Protein AF-A0A1Q3VUR8-F1 (afdb_monomer)

Solvent-accessible surface area (backbone atoms only — not comparable to full-atom values): 4014 Å² total; per-residue (Å²): 132,61,71,68,61,54,45,53,51,50,41,50,52,27,48,55,52,26,23,71,68,59,72,44,79,40,59,45,76,50,76,58,97,87,25,32,28,43,26,38,51,48,79,44,98,85,76,48,73,48,79,42,75,75,50,68,80,27,48,61,67,55,46,32,54,54,33,70,72,83

Mean predicted aligned error: 3.04 Å

pLDDT: mean 94.96, std 6.32, range [57.53, 98.44]

Sequence (70 aa):
MNQMLEAMFQVRKATLAAWERTADKSISTRVENGKYQIVRVKYYATGKSMVTPLSDWLTSDEVVGELNKL

Radius of gyration: 12.36 Å; Cα contacts (8 Å, |Δi|>4): 94; chains: 1; bounding box: 24×27×36 Å

Structure (mmCIF, N/CA/C/O backbone):
data_AF-A0A1Q3VUR8-F1
#
_entry.id   AF-A0A1Q3VUR8-F1
#
loop_
_atom_site.group_PDB
_atom_site.id
_atom_site.type_symbol
_atom_site.label_atom_id
_atom_site.label_alt_id
_atom_site.label_comp_id
_atom_site.label_asym_id
_atom_site.label_entity_id
_atom_site.label_seq_id
_atom_site.pdbx_PDB_ins_code
_atom_site.Cartn_x
_atom_site.Cartn_y
_atom_site.Cartn_z
_atom_site.occupancy
_atom_site.B_iso_or_equiv
_atom_site.auth_seq_id
_atom_site.auth_comp_id
_atom_site.auth_asym_id
_atom_site.auth_atom_id
_atom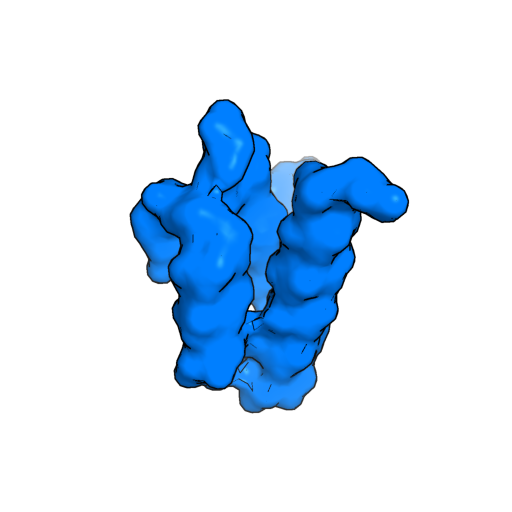_site.pdbx_PDB_model_num
ATOM 1 N N . MET A 1 1 ? -3.138 19.925 15.886 1.00 57.53 1 MET A N 1
ATOM 2 C CA . MET A 1 1 ? -2.678 19.223 14.667 1.00 57.53 1 MET A CA 1
ATOM 3 C C . MET A 1 1 ? -3.916 18.737 13.925 1.00 57.53 1 MET A C 1
ATOM 5 O O . MET A 1 1 ? -4.850 18.314 14.589 1.00 57.53 1 MET A O 1
ATOM 9 N N . ASN A 1 2 ? -3.995 18.898 12.602 1.00 78.06 2 ASN A N 1
ATOM 10 C CA . ASN A 1 2 ? -5.178 18.511 11.822 1.00 78.06 2 ASN A CA 1
ATOM 11 C C . ASN A 1 2 ? -5.284 16.971 11.768 1.00 78.06 2 ASN A C 1
ATOM 13 O O . ASN A 1 2 ? -4.313 16.334 11.366 1.00 78.06 2 ASN A O 1
ATOM 17 N N . GLN A 1 3 ? -6.425 16.380 12.149 1.00 75.12 3 GLN A N 1
ATOM 18 C CA . GLN A 1 3 ? -6.631 14.918 12.185 1.00 75.12 3 GLN A CA 1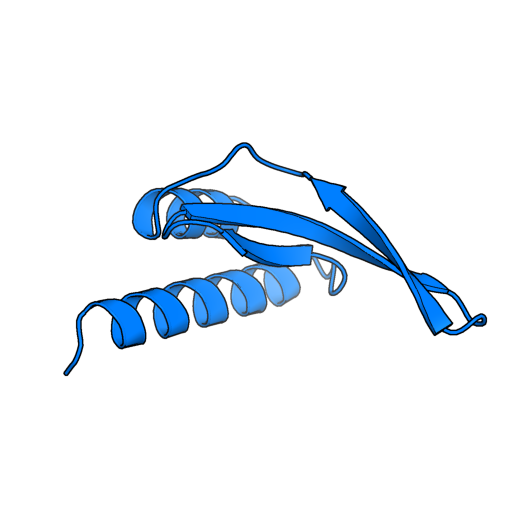
ATOM 19 C C . GLN A 1 3 ? -6.314 14.239 10.839 1.00 75.12 3 GLN A C 1
ATOM 21 O O . GLN A 1 3 ? -5.746 13.151 10.801 1.00 75.12 3 GLN A O 1
ATOM 26 N N . MET A 1 4 ? -6.593 14.919 9.723 1.00 79.81 4 MET A N 1
ATOM 27 C CA . MET A 1 4 ? -6.278 14.419 8.380 1.00 79.81 4 MET A CA 1
ATOM 28 C C . MET A 1 4 ? -4.766 14.297 8.132 1.00 79.81 4 MET A C 1
ATOM 30 O O . MET A 1 4 ? -4.309 13.340 7.513 1.00 79.81 4 MET A O 1
ATOM 34 N N . LEU A 1 5 ? -3.980 15.252 8.636 1.00 86.88 5 LEU A N 1
ATOM 35 C CA . LEU A 1 5 ? -2.525 15.254 8.476 1.00 86.88 5 LEU A CA 1
ATOM 36 C C . LEU A 1 5 ? -1.884 14.107 9.269 1.00 86.88 5 LEU A C 1
ATOM 38 O O . LEU A 1 5 ? -0.957 13.460 8.787 1.00 86.88 5 LEU A O 1
ATOM 42 N N . GLU A 1 6 ? -2.400 13.837 10.466 1.00 90.12 6 GLU A N 1
ATOM 43 C CA . GLU A 1 6 ? -1.941 12.730 11.301 1.00 90.12 6 GLU A CA 1
ATOM 44 C C . GLU A 1 6 ? -2.202 11.373 10.638 1.00 90.12 6 GLU A C 1
ATOM 46 O O . GLU A 1 6 ? -1.276 10.566 10.524 1.00 90.12 6 GLU A O 1
ATOM 51 N N . ALA A 1 7 ? -3.405 11.163 10.094 1.00 89.94 7 ALA A N 1
ATOM 52 C CA . ALA A 1 7 ? -3.739 9.953 9.345 1.00 89.94 7 ALA A CA 1
ATOM 53 C C . ALA A 1 7 ? -2.773 9.715 8.169 1.00 89.94 7 ALA A C 1
ATOM 55 O O . ALA A 1 7 ? -2.231 8.619 8.023 1.00 89.94 7 ALA A O 1
ATOM 56 N N . MET A 1 8 ? -2.472 10.749 7.373 1.00 91.31 8 MET A N 1
ATOM 57 C CA . MET A 1 8 ? -1.527 10.634 6.253 1.00 91.31 8 MET A CA 1
ATOM 58 C C . MET A 1 8 ? -0.116 10.227 6.708 1.00 91.31 8 MET A C 1
ATOM 60 O O . MET A 1 8 ? 0.539 9.418 6.043 1.00 91.31 8 MET A O 1
ATOM 64 N N . PHE A 1 9 ? 0.363 10.750 7.842 1.00 95.38 9 PHE A N 1
ATOM 65 C CA . PHE A 1 9 ? 1.667 10.365 8.387 1.00 95.38 9 PHE A CA 1
ATOM 66 C C . PHE A 1 9 ? 1.697 8.916 8.871 1.00 95.38 9 PHE A C 1
ATOM 68 O O . PHE A 1 9 ? 2.680 8.219 8.606 1.00 95.38 9 PHE A O 1
ATOM 75 N N . GLN A 1 10 ? 0.635 8.446 9.531 1.00 96.31 10 GLN A N 1
ATOM 76 C CA . GLN A 1 10 ? 0.552 7.055 9.986 1.00 96.31 10 GLN A CA 1
ATOM 77 C C . GLN A 1 10 ? 0.532 6.081 8.806 1.00 96.31 10 GLN A C 1
ATOM 79 O O . GLN A 1 10 ? 1.312 5.128 8.787 1.00 96.31 10 GLN A O 1
ATOM 84 N N . VAL A 1 11 ? -0.264 6.367 7.772 1.00 97.06 11 VAL A N 1
ATOM 85 C CA . VAL A 1 11 ? -0.316 5.548 6.549 1.00 97.06 11 VAL A CA 1
ATOM 86 C C . VAL A 1 11 ? 1.044 5.515 5.845 1.00 97.06 11 VAL A C 1
ATOM 88 O O . VAL A 1 11 ? 1.522 4.441 5.465 1.00 97.06 11 VAL A O 1
ATOM 91 N N . ARG A 1 12 ? 1.728 6.663 5.724 1.00 96.94 12 ARG A N 1
ATOM 92 C CA . ARG A 1 12 ? 3.089 6.726 5.161 1.00 96.94 12 ARG A CA 1
ATOM 93 C C . ARG A 1 12 ? 4.068 5.873 5.963 1.00 96.94 12 ARG A C 1
ATOM 95 O O . ARG A 1 12 ? 4.828 5.107 5.374 1.00 96.94 12 ARG A O 1
ATOM 102 N N . LYS A 1 13 ? 4.063 6.000 7.291 1.00 97.94 13 LYS A N 1
ATOM 103 C CA . LYS A 1 13 ? 4.952 5.238 8.177 1.00 97.94 13 LYS A CA 1
ATOM 104 C C . LYS A 1 13 ? 4.704 3.734 8.049 1.00 97.94 13 LYS A C 1
ATOM 106 O O . LYS A 1 13 ? 5.665 2.981 7.914 1.00 97.94 13 LYS A O 1
ATOM 111 N N . ALA A 1 14 ? 3.440 3.311 8.034 1.00 98.00 14 ALA A N 1
ATOM 112 C CA . ALA A 1 14 ? 3.062 1.911 7.862 1.00 98.00 14 ALA A CA 1
ATOM 113 C C . ALA A 1 14 ? 3.492 1.358 6.492 1.00 98.00 14 ALA A C 1
ATOM 115 O O . ALA A 1 14 ? 4.017 0.249 6.423 1.00 98.00 14 ALA A O 1
ATOM 116 N N . THR A 1 15 ? 3.356 2.152 5.423 1.00 98.12 15 THR A N 1
ATOM 117 C CA . THR A 1 15 ? 3.787 1.770 4.064 1.00 98.12 15 THR A CA 1
ATOM 118 C C . THR A 1 15 ? 5.296 1.535 4.005 1.00 98.12 15 THR A C 1
ATOM 120 O O . THR A 1 15 ? 5.742 0.505 3.512 1.00 98.12 15 THR A O 1
ATOM 123 N N . LEU A 1 16 ? 6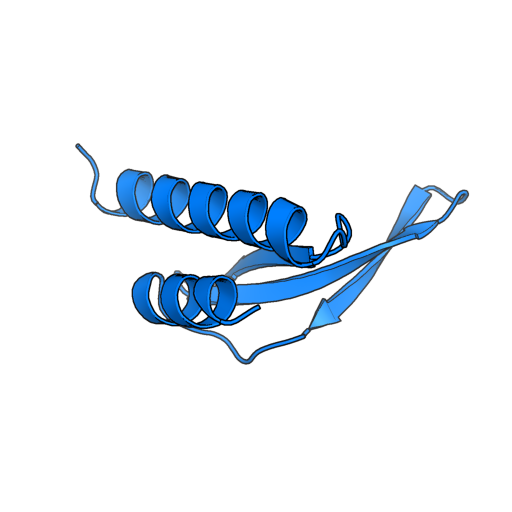.092 2.460 4.557 1.00 97.88 16 LEU A N 1
ATOM 124 C CA . LEU A 1 16 ? 7.550 2.313 4.605 1.00 97.88 16 LEU A CA 1
ATOM 125 C C . LEU A 1 16 ? 7.966 1.103 5.445 1.00 97.88 16 LEU A C 1
ATOM 127 O O . LEU A 1 16 ? 8.838 0.345 5.041 1.00 97.88 16 LEU A O 1
ATOM 131 N N . ALA A 1 17 ? 7.313 0.879 6.586 1.00 97.75 17 ALA A N 1
ATOM 132 C CA . ALA A 1 17 ? 7.596 -0.288 7.412 1.00 97.75 17 ALA A CA 1
ATOM 13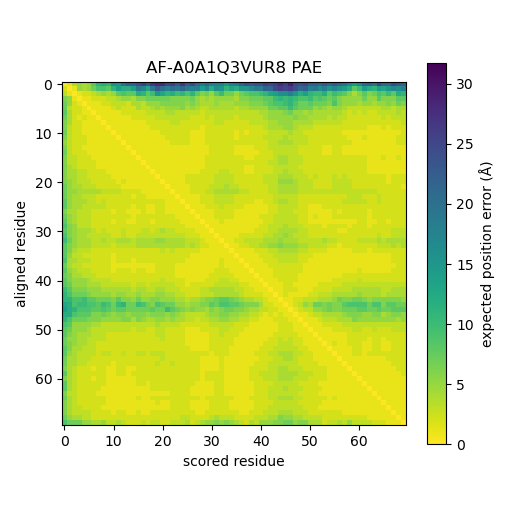3 C C . ALA A 1 17 ? 7.251 -1.607 6.690 1.00 97.75 17 ALA A C 1
ATOM 135 O O . ALA A 1 17 ? 7.972 -2.589 6.848 1.00 97.75 17 ALA A O 1
ATOM 136 N N . ALA A 1 18 ? 6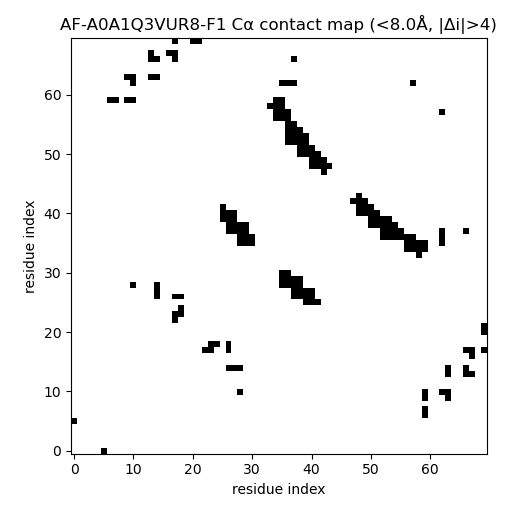.198 -1.627 5.864 1.00 97.75 18 ALA A N 1
ATOM 137 C CA . ALA A 1 18 ? 5.861 -2.779 5.028 1.00 97.75 18 ALA A CA 1
ATOM 138 C C . ALA A 1 18 ? 6.934 -3.049 3.962 1.00 97.75 18 ALA A C 1
ATOM 140 O O . ALA A 1 18 ? 7.239 -4.209 3.692 1.00 97.75 18 ALA A O 1
ATOM 141 N N . TRP A 1 19 ? 7.561 -2.011 3.395 1.00 97.94 19 TRP A N 1
ATOM 142 C CA . TRP A 1 19 ? 8.701 -2.193 2.485 1.00 97.94 19 TRP A CA 1
ATOM 143 C C . TRP A 1 19 ? 9.874 -2.873 3.169 1.00 97.94 19 TRP A C 1
ATOM 145 O O . TRP A 1 19 ? 10.456 -3.786 2.594 1.00 97.94 19 TRP A O 1
ATOM 155 N N . GLU A 1 20 ? 10.206 -2.452 4.388 1.00 97.38 20 GLU A N 1
ATOM 156 C CA . GLU A 1 20 ? 11.315 -3.052 5.133 1.00 97.38 20 GLU A CA 1
ATOM 157 C C . GLU A 1 20 ? 11.032 -4.517 5.495 1.00 97.38 20 GLU A C 1
ATOM 159 O O . GLU A 1 20 ? 11.936 -5.346 5.435 1.00 97.38 20 GLU A O 1
ATOM 164 N N . ARG A 1 21 ? 9.777 -4.867 5.815 1.00 97.06 21 ARG A N 1
ATOM 165 C CA . ARG A 1 21 ? 9.387 -6.255 6.129 1.00 97.06 21 ARG A CA 1
ATOM 166 C C . ARG A 1 21 ? 9.364 -7.169 4.906 1.00 97.06 21 ARG A C 1
ATOM 168 O O . ARG A 1 21 ? 9.839 -8.298 4.976 1.00 97.06 21 ARG A O 1
ATOM 175 N N . THR A 1 22 ? 8.817 -6.689 3.793 1.00 96.38 22 THR A N 1
ATOM 176 C CA . THR A 1 22 ? 8.571 -7.509 2.592 1.00 96.38 22 THR A CA 1
ATOM 177 C C . THR A 1 22 ? 9.691 -7.440 1.555 1.00 96.38 22 THR A C 1
ATOM 179 O O . THR A 1 22 ? 9.692 -8.221 0.605 1.00 96.38 22 THR A O 1
ATOM 182 N N . ALA A 1 23 ? 10.607 -6.477 1.688 1.00 96.94 23 ALA A N 1
ATOM 183 C CA . ALA A 1 23 ? 11.535 -6.045 0.643 1.00 96.94 23 ALA A CA 1
ATOM 184 C C . ALA A 1 23 ? 10.855 -5.607 -0.679 1.00 96.94 23 ALA A C 1
ATOM 186 O O . ALA A 1 23 ? 11.533 -5.430 -1.695 1.00 96.94 23 ALA A O 1
ATOM 187 N N . ASP A 1 24 ? 9.534 -5.378 -0.687 1.00 96.25 24 ASP A N 1
ATOM 188 C CA . ASP A 1 24 ? 8.768 -4.976 -1.868 1.00 96.25 24 ASP A CA 1
ATOM 189 C C . ASP A 1 24 ? 8.447 -3.472 -1.859 1.00 96.25 24 ASP A C 1
ATOM 191 O O . ASP A 1 24 ? 7.425 -3.015 -1.344 1.00 96.25 24 ASP A O 1
ATOM 195 N N . LYS A 1 25 ? 9.305 -2.690 -2.524 1.00 96.12 25 LYS A N 1
ATOM 196 C CA . LYS A 1 25 ? 9.134 -1.233 -2.690 1.00 96.12 25 LYS A CA 1
ATOM 197 C C . LYS A 1 25 ? 8.026 -0.840 -3.672 1.00 96.12 25 LYS A C 1
ATOM 199 O O . LYS A 1 25 ? 7.793 0.349 -3.879 1.00 96.12 25 LYS A O 1
ATOM 204 N N . SER A 1 26 ? 7.372 -1.806 -4.321 1.00 97.12 26 SER A N 1
ATOM 205 C CA . SER A 1 26 ? 6.251 -1.532 -5.224 1.00 97.12 26 SER A CA 1
ATOM 206 C C . SER A 1 26 ? 4.914 -1.397 -4.491 1.00 97.12 26 SER A C 1
ATOM 208 O O . SER A 1 26 ? 3.955 -0.897 -5.080 1.00 97.12 26 SER A O 1
ATOM 210 N N . ILE A 1 27 ? 4.838 -1.791 -3.215 1.00 97.81 27 ILE A N 1
ATOM 211 C CA . ILE A 1 27 ? 3.660 -1.566 -2.367 1.00 97.81 27 ILE A CA 1
ATOM 212 C C . ILE A 1 27 ? 3.484 -0.060 -2.143 1.00 97.81 27 ILE A C 1
ATOM 214 O O . ILE A 1 27 ? 4.433 0.669 -1.883 1.00 97.81 27 ILE A O 1
ATOM 218 N N . SER A 1 28 ? 2.269 0.448 -2.245 1.00 97.25 28 SER A N 1
ATOM 219 C CA . SER A 1 28 ? 1.963 1.856 -2.024 1.00 97.25 28 SER A CA 1
ATOM 220 C C . SER A 1 28 ? 0.532 2.009 -1.525 1.00 97.25 28 SER A C 1
ATOM 222 O O . SER A 1 28 ? -0.202 1.029 -1.381 1.00 97.25 28 SER A O 1
ATOM 224 N N . THR A 1 29 ? 0.123 3.245 -1.270 1.00 97.50 29 THR A N 1
ATOM 225 C CA . THR A 1 29 ? -1.254 3.586 -0.917 1.00 97.50 29 THR A CA 1
ATOM 226 C C . THR A 1 29 ? -1.768 4.696 -1.821 1.00 97.50 29 THR A C 1
ATOM 228 O O . THR A 1 29 ? -1.038 5.624 -2.170 1.00 97.50 29 THR A O 1
ATOM 231 N N . ARG A 1 30 ? -3.039 4.603 -2.216 1.00 96.25 30 ARG A N 1
ATOM 232 C CA . ARG A 1 30 ? -3.769 5.703 -2.864 1.00 96.25 30 ARG A CA 1
ATOM 233 C C . ARG A 1 30 ? -4.958 6.111 -2.013 1.00 96.25 30 ARG A C 1
ATOM 235 O O . ARG A 1 30 ? -5.470 5.291 -1.256 1.00 96.25 30 ARG A O 1
ATOM 242 N N . VAL A 1 31 ? -5.380 7.363 -2.151 1.00 95.75 31 VAL A N 1
ATOM 243 C CA . VAL A 1 31 ? -6.490 7.941 -1.391 1.00 95.75 31 VAL A CA 1
ATOM 244 C C . VAL A 1 31 ? -7.562 8.467 -2.337 1.00 95.75 31 VAL A C 1
ATOM 246 O O . VAL A 1 31 ? -7.251 9.139 -3.319 1.00 95.75 31 VAL A O 1
ATOM 249 N N . GLU A 1 32 ? -8.819 8.163 -2.036 1.00 95.44 32 GLU A N 1
ATOM 250 C CA . GLU A 1 32 ? -9.987 8.660 -2.760 1.00 95.44 32 GLU A CA 1
ATOM 251 C C . GLU A 1 32 ? -11.155 8.809 -1.780 1.00 95.44 32 GLU A C 1
ATOM 253 O O . GLU A 1 32 ? -11.434 7.905 -0.994 1.00 95.44 32 GLU A O 1
ATOM 258 N N . ASN A 1 33 ? -11.817 9.971 -1.779 1.00 93.06 33 ASN A N 1
ATOM 259 C CA . ASN A 1 33 ? -12.958 10.269 -0.898 1.00 93.06 33 ASN A CA 1
ATOM 260 C C . ASN A 1 33 ? -12.711 9.948 0.594 1.00 93.06 33 ASN A C 1
ATOM 262 O O . ASN A 1 33 ? -13.584 9.430 1.286 1.00 93.06 33 ASN A O 1
ATOM 266 N N . GLY A 1 34 ? -11.498 10.228 1.086 1.00 91.25 34 GLY A N 1
ATOM 267 C CA . GLY A 1 34 ? -11.106 9.991 2.482 1.00 91.25 34 GLY A CA 1
ATOM 268 C C . GLY A 1 34 ? -10.822 8.527 2.842 1.00 91.25 34 GLY A C 1
ATOM 269 O O . GLY A 1 34 ? -10.512 8.245 3.998 1.00 91.25 34 GLY A O 1
ATOM 270 N N . LYS A 1 35 ? -10.892 7.606 1.875 1.00 96.00 35 LYS A N 1
ATOM 271 C CA . LYS A 1 35 ? -10.530 6.195 2.038 1.00 96.00 35 LYS A CA 1
ATOM 272 C C . LYS A 1 35 ? -9.206 5.888 1.359 1.00 96.00 35 LYS A C 1
ATOM 274 O O . LYS A 1 35 ? -8.836 6.524 0.375 1.00 96.00 35 LYS A O 1
ATOM 279 N N . TYR A 1 36 ? -8.518 4.882 1.873 1.00 97.81 36 TYR A N 1
ATOM 280 C CA . TYR A 1 36 ? -7.219 4.428 1.409 1.00 97.81 36 TYR A CA 1
ATOM 281 C C . TYR A 1 36 ? -7.330 3.050 0.775 1.00 97.81 36 TYR A C 1
ATOM 283 O O . TYR A 1 36 ? -8.139 2.228 1.187 1.00 97.81 36 TYR A O 1
ATOM 291 N N . GLN A 1 37 ? -6.485 2.773 -0.205 1.00 98.25 37 GLN A N 1
ATOM 292 C CA . GLN A 1 37 ? -6.349 1.443 -0.779 1.00 98.25 37 GLN A CA 1
ATOM 293 C C . GLN A 1 37 ? -4.871 1.092 -0.895 1.00 98.25 37 GLN A C 1
ATOM 295 O O . GLN A 1 37 ? -4.081 1.907 -1.383 1.00 98.25 37 GLN A O 1
ATOM 300 N N . ILE A 1 38 ? -4.506 -0.119 -0.473 1.00 98.31 38 ILE A N 1
ATOM 301 C CA . ILE A 1 38 ? -3.174 -0.680 -0.695 1.00 98.31 38 ILE A CA 1
ATOM 302 C C . ILE A 1 38 ? -3.092 -1.091 -2.160 1.00 98.31 38 ILE A C 1
ATOM 304 O O . ILE A 1 38 ? -3.979 -1.763 -2.689 1.00 98.31 38 ILE A O 1
ATOM 308 N N . VAL A 1 39 ? -2.027 -0.678 -2.833 1.00 98.44 39 VAL A N 1
ATOM 3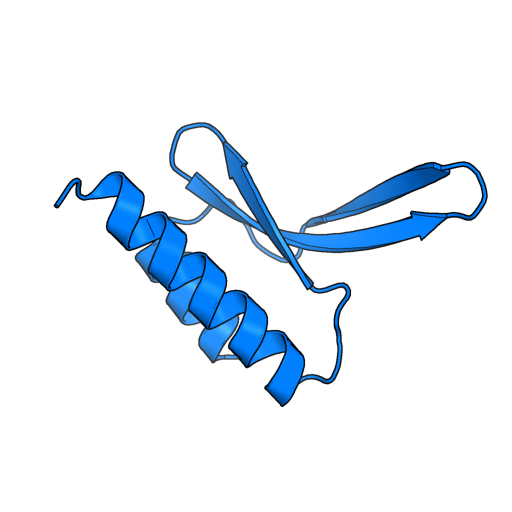09 C CA . VAL A 1 39 ? -1.806 -0.968 -4.249 1.00 98.44 39 VAL A CA 1
ATOM 310 C C . VAL A 1 39 ? -0.382 -1.447 -4.478 1.00 98.44 39 VAL A C 1
ATOM 312 O O . VAL A 1 39 ? 0.532 -1.081 -3.747 1.00 98.44 39 VAL A O 1
ATOM 315 N N . ARG A 1 40 ? -0.176 -2.219 -5.540 1.00 97.81 40 ARG A N 1
ATOM 316 C CA . ARG A 1 40 ? 1.138 -2.473 -6.122 1.00 97.81 40 ARG A CA 1
ATOM 317 C C . ARG A 1 40 ? 1.314 -1.606 -7.361 1.00 97.81 40 ARG A C 1
ATOM 319 O O . ARG A 1 40 ? 0.481 -1.653 -8.268 1.00 97.81 40 ARG A O 1
ATOM 326 N N . VAL A 1 41 ? 2.394 -0.835 -7.419 1.00 97.31 41 VAL A N 1
ATOM 327 C CA . VAL A 1 41 ? 2.700 0.055 -8.542 1.00 97.31 41 VAL A CA 1
ATOM 328 C C . VAL A 1 41 ? 3.893 -0.479 -9.323 1.00 97.31 41 VAL A C 1
ATOM 330 O O . VAL A 1 41 ? 5.005 -0.569 -8.810 1.00 97.31 41 VAL A O 1
ATOM 333 N N . LYS A 1 42 ? 3.674 -0.795 -10.600 1.00 96.75 42 LYS A N 1
ATOM 334 C CA . LYS A 1 42 ? 4.737 -1.153 -11.543 1.00 96.75 42 LYS A CA 1
ATOM 335 C C . LYS A 1 42 ? 4.981 0.009 -12.497 1.00 96.75 42 LYS A C 1
ATOM 337 O O . LYS A 1 42 ? 4.086 0.372 -13.258 1.00 96.75 42 LYS A O 1
ATOM 342 N N . TYR A 1 43 ? 6.186 0.567 -12.473 1.00 94.19 43 TYR A N 1
ATOM 343 C CA . TYR A 1 43 ? 6.618 1.609 -13.405 1.00 94.19 43 TYR A CA 1
ATOM 344 C C . TYR A 1 43 ? 7.293 0.980 -14.626 1.00 94.19 43 TYR A C 1
ATOM 346 O O . TYR A 1 43 ? 8.135 0.093 -14.490 1.00 94.19 43 TYR A O 1
ATOM 354 N N . TYR A 1 44 ? 6.920 1.431 -15.821 1.00 94.75 44 TYR A N 1
ATOM 355 C CA . TYR A 1 44 ? 7.507 0.988 -17.084 1.00 94.75 44 TYR A CA 1
ATOM 356 C C . TYR A 1 44 ? 8.472 2.039 -17.631 1.00 94.75 44 TYR A C 1
ATOM 358 O O . TYR A 1 44 ? 8.273 3.238 -17.440 1.00 94.75 44 TYR A O 1
ATOM 366 N N . ALA A 1 45 ? 9.467 1.595 -18.404 1.00 93.56 45 ALA A N 1
ATOM 367 C CA . ALA A 1 45 ? 10.431 2.478 -19.069 1.00 93.56 45 ALA A CA 1
ATOM 368 C C . ALA A 1 45 ? 9.772 3.500 -20.019 1.00 93.56 45 ALA A C 1
ATOM 370 O O . ALA A 1 45 ? 10.353 4.535 -20.318 1.00 93.56 45 ALA A O 1
ATOM 371 N N . THR A 1 46 ? 8.533 3.249 -20.453 1.00 94.81 46 THR A N 1
ATOM 372 C CA . THR A 1 46 ? 7.742 4.166 -21.287 1.00 94.81 46 THR A CA 1
ATOM 373 C C . THR A 1 46 ? 7.149 5.351 -20.511 1.00 94.81 46 THR A C 1
ATOM 375 O O . THR A 1 46 ? 6.319 6.071 -21.059 1.00 94.81 46 THR A O 1
ATOM 378 N N . GLY A 1 47 ? 7.450 5.495 -19.215 1.00 93.19 47 GLY A N 1
ATOM 379 C CA . GLY A 1 47 ? 6.866 6.518 -18.338 1.00 93.19 47 GLY A CA 1
ATOM 380 C C . GLY A 1 47 ? 5.428 6.230 -17.892 1.00 93.19 47 GLY A C 1
ATOM 381 O O . GLY A 1 47 ? 4.826 7.039 -17.192 1.00 93.19 47 GLY A O 1
ATOM 382 N N . LYS A 1 48 ? 4.865 5.075 -18.269 1.00 95.00 48 LYS A N 1
ATOM 383 C CA . LYS A 1 48 ? 3.548 4.623 -17.799 1.00 95.00 48 LYS A CA 1
ATOM 384 C C . LYS A 1 48 ? 3.696 3.856 -16.488 1.00 95.00 48 LYS A C 1
ATOM 386 O O . LYS A 1 48 ? 4.718 3.212 -16.254 1.00 95.00 48 LYS A O 1
ATOM 391 N N . SER A 1 49 ? 2.648 3.853 -15.675 1.00 95.38 49 SER A N 1
ATOM 392 C CA . SER A 1 49 ? 2.536 2.980 -14.508 1.00 95.38 49 SER A CA 1
ATOM 393 C C . SER A 1 49 ? 1.302 2.090 -14.615 1.00 95.38 49 SER A C 1
ATOM 395 O O . SER A 1 49 ? 0.306 2.441 -15.245 1.00 95.38 49 SER A O 1
ATOM 397 N N . MET A 1 50 ? 1.385 0.911 -14.008 1.00 97.06 50 MET A N 1
ATOM 398 C CA . MET A 1 50 ? 0.242 0.044 -13.752 1.00 97.06 50 MET A CA 1
ATOM 399 C C . MET A 1 50 ? 0.036 -0.039 -12.248 1.00 97.06 50 MET A C 1
ATOM 401 O O . MET A 1 50 ? 0.964 -0.367 -11.508 1.00 97.06 50 MET A O 1
ATOM 405 N N . VAL A 1 51 ? -1.183 0.262 -11.817 1.00 97.44 51 VAL A N 1
ATOM 406 C CA . VAL A 1 51 ? -1.596 0.238 -10.415 1.00 97.44 51 VAL A CA 1
ATOM 407 C C . VAL A 1 51 ? -2.527 -0.950 -10.232 1.00 97.44 51 VAL A C 1
ATOM 409 O O . VAL A 1 51 ? -3.579 -1.012 -10.861 1.00 97.44 51 VAL A O 1
ATOM 412 N N . THR A 1 52 ? -2.125 -1.902 -9.396 1.00 98.12 52 THR A N 1
ATOM 413 C CA . THR A 1 52 ? -2.913 -3.099 -9.078 1.00 98.12 52 THR A CA 1
ATOM 414 C C . THR A 1 52 ? -3.415 -2.993 -7.641 1.00 98.12 52 THR A C 1
ATOM 416 O O . THR A 1 52 ? -2.581 -2.943 -6.738 1.00 98.12 52 THR A O 1
ATOM 419 N N . PRO A 1 53 ? -4.731 -2.938 -7.393 1.00 97.94 53 PRO A N 1
ATOM 420 C CA . PRO A 1 53 ? -5.276 -3.002 -6.040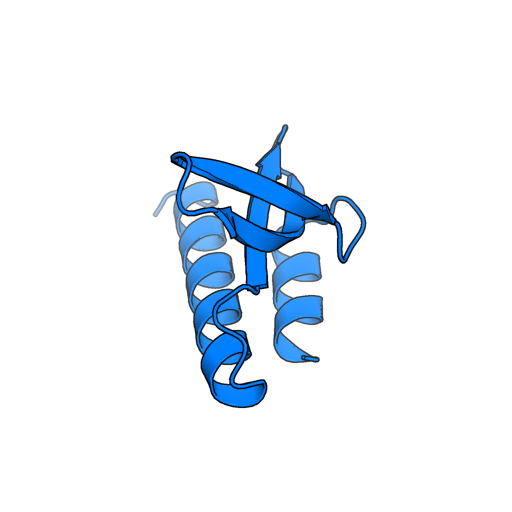 1.00 97.94 53 PRO A CA 1
ATOM 421 C C . PRO A 1 53 ? -4.872 -4.289 -5.312 1.00 97.94 53 PRO A C 1
ATOM 423 O O . PRO A 1 53 ? -4.926 -5.367 -5.897 1.00 97.94 53 PRO A O 1
ATOM 426 N N . LEU A 1 54 ? -4.478 -4.164 -4.045 1.00 97.56 54 LEU A N 1
ATOM 427 C CA . LEU A 1 54 ? -4.189 -5.279 -3.132 1.00 97.56 54 LEU A CA 1
ATOM 428 C C . LEU A 1 54 ? -5.191 -5.364 -1.970 1.00 97.56 54 LEU A C 1
ATOM 430 O O . LEU A 1 54 ? -5.184 -6.343 -1.233 1.00 97.56 54 LEU A O 1
ATOM 434 N N . SER A 1 55 ? -6.036 -4.347 -1.802 1.00 98.06 55 SER A N 1
ATOM 435 C CA . SER A 1 55 ? -7.095 -4.292 -0.794 1.00 98.06 55 SER A CA 1
ATOM 436 C C . SER A 1 55 ? -8.352 -3.635 -1.363 1.00 98.06 55 SER A C 1
ATOM 438 O O . SER A 1 55 ? -8.309 -2.996 -2.418 1.00 98.06 55 SER A O 1
ATOM 440 N N . ASP A 1 56 ? -9.452 -3.705 -0.619 1.00 98.12 56 ASP A N 1
ATOM 441 C CA . ASP A 1 56 ? -10.591 -2.803 -0.796 1.00 98.12 56 ASP A CA 1
ATOM 442 C C . ASP A 1 56 ? -10.255 -1.370 -0.336 1.00 98.12 56 ASP A C 1
ATOM 444 O O . ASP A 1 56 ? -9.124 -1.069 0.064 1.00 98.12 56 ASP A O 1
ATOM 448 N N . TRP A 1 57 ? -11.238 -0.469 -0.421 1.00 98.06 57 TRP A N 1
ATOM 449 C CA . TRP A 1 57 ? -11.153 0.886 0.124 1.00 98.06 57 TRP A CA 1
ATOM 450 C C . TRP A 1 57 ? -11.432 0.892 1.629 1.00 98.06 57 TRP A C 1
ATOM 452 O O . TRP A 1 57 ? -12.559 0.649 2.063 1.00 98.06 57 TRP A O 1
ATOM 462 N N . LEU A 1 58 ? -10.412 1.241 2.399 1.00 98.06 58 LEU A N 1
ATOM 463 C CA . LEU A 1 58 ? -10.337 1.148 3.851 1.00 98.06 58 LEU A CA 1
ATOM 464 C C . LEU A 1 58 ? -10.262 2.535 4.500 1.00 98.06 58 LEU A C 1
ATOM 466 O O . LEU A 1 58 ? -9.860 3.522 3.879 1.00 98.06 58 LEU A O 1
ATOM 470 N N . THR A 1 59 ? -10.617 2.623 5.773 1.00 96.94 59 THR A N 1
ATOM 471 C CA . THR A 1 59 ? -10.272 3.770 6.625 1.00 96.94 59 THR A CA 1
ATOM 472 C C . THR A 1 59 ? -8.756 3.845 6.867 1.00 96.94 59 THR A C 1
ATOM 474 O O . THR A 1 59 ? -8.003 2.929 6.525 1.00 96.94 59 THR A O 1
ATOM 477 N N . SER A 1 60 ? -8.279 4.944 7.463 1.00 96.50 60 SER A N 1
ATOM 478 C CA .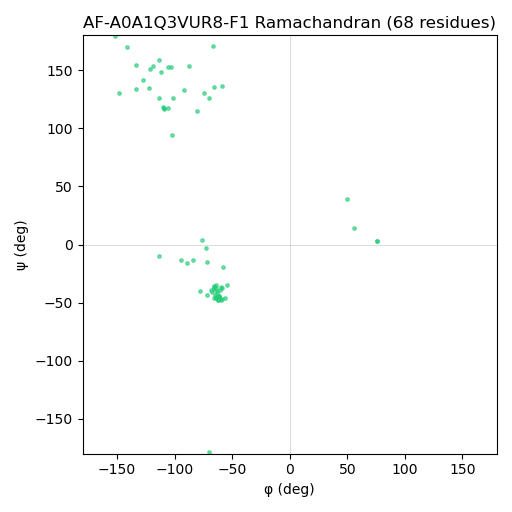 SER A 1 60 ? -6.863 5.090 7.833 1.00 96.50 60 SER A CA 1
ATOM 479 C C . SER A 1 60 ? -6.385 4.004 8.798 1.00 96.50 60 SER A C 1
ATOM 481 O O . SER A 1 60 ? -5.258 3.528 8.685 1.00 96.50 60 SER A O 1
ATOM 483 N N . ASP A 1 61 ? -7.232 3.603 9.739 1.00 97.12 61 ASP A N 1
ATOM 484 C CA . AS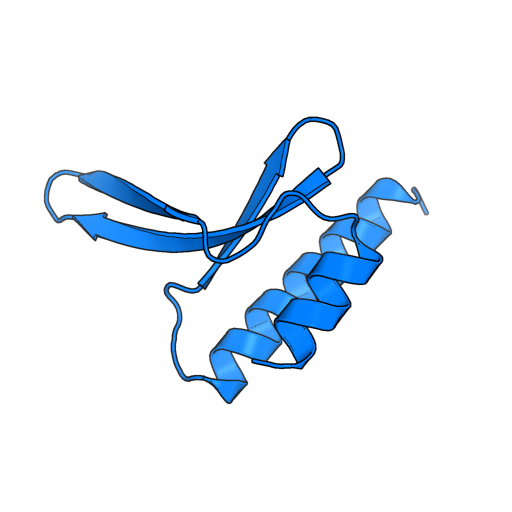P A 1 61 ? -6.839 2.673 10.797 1.00 97.12 61 ASP A CA 1
ATOM 485 C C . ASP A 1 61 ? -6.802 1.243 10.259 1.00 97.12 61 ASP A C 1
ATOM 487 O O . ASP A 1 61 ? -5.861 0.492 10.518 1.00 97.12 61 ASP A O 1
ATOM 491 N N . GLU A 1 62 ? -7.776 0.900 9.416 1.00 98.31 62 GLU A N 1
ATOM 492 C CA . GLU A 1 62 ? -7.823 -0.374 8.704 1.00 98.31 62 GLU A CA 1
ATOM 493 C C . GLU A 1 62 ? -6.630 -0.531 7.755 1.00 98.31 62 GLU A C 1
ATOM 495 O O . GLU A 1 62 ? -5.954 -1.555 7.804 1.00 98.31 62 GLU A O 1
ATOM 500 N N . VAL A 1 63 ? -6.305 0.483 6.938 1.00 98.19 63 VAL A N 1
ATOM 501 C CA . VAL A 1 63 ? -5.162 0.383 6.011 1.00 98.19 63 VAL A CA 1
ATOM 502 C C . VAL A 1 63 ? -3.834 0.252 6.763 1.00 98.19 63 VAL A C 1
ATOM 504 O O . VAL A 1 63 ? -2.965 -0.509 6.343 1.00 98.19 63 VAL A O 1
ATOM 507 N N . VAL A 1 64 ? -3.668 0.949 7.894 1.00 98.19 64 VAL A N 1
ATOM 508 C CA . VAL A 1 64 ? -2.480 0.807 8.752 1.00 98.19 64 VAL A CA 1
ATOM 509 C C . VAL A 1 64 ? -2.417 -0.601 9.343 1.00 98.19 64 VAL A C 1
ATOM 511 O O . VAL A 1 64 ? -1.347 -1.212 9.344 1.00 98.19 64 VAL A O 1
ATOM 514 N N . GLY A 1 65 ? -3.550 -1.130 9.808 1.00 98.06 65 GLY A N 1
ATOM 515 C CA . GLY A 1 65 ? -3.663 -2.497 10.306 1.00 98.06 65 GLY A CA 1
ATOM 516 C C . GLY A 1 65 ? -3.271 -3.537 9.258 1.00 98.06 65 GLY A C 1
ATOM 517 O O . GLY A 1 65 ? -2.479 -4.425 9.558 1.00 98.06 65 GLY A O 1
ATOM 518 N N . GLU A 1 66 ? -3.767 -3.403 8.030 1.00 98.00 66 GLU A N 1
ATOM 519 C CA . GLU A 1 66 ? -3.435 -4.298 6.916 1.00 98.00 66 GLU A CA 1
ATOM 520 C C . GLU A 1 66 ? -1.958 -4.196 6.511 1.00 98.00 66 GLU A C 1
ATOM 522 O O . GLU A 1 66 ? -1.277 -5.213 6.414 1.00 98.00 66 GLU A O 1
ATOM 527 N N . LEU A 1 67 ? -1.412 -2.982 6.372 1.00 97.88 67 LEU A N 1
ATOM 528 C CA . LEU A 1 67 ? 0.008 -2.784 6.057 1.00 97.88 67 LEU A CA 1
ATOM 529 C C . LEU A 1 67 ? 0.931 -3.396 7.116 1.00 97.88 67 LEU A C 1
ATOM 531 O O . LEU A 1 67 ? 1.984 -3.921 6.768 1.00 97.88 67 LEU A O 1
ATOM 535 N N . ASN A 1 68 ? 0.554 -3.344 8.396 1.00 97.19 68 ASN A N 1
ATOM 536 C CA . ASN A 1 68 ? 1.334 -3.919 9.495 1.00 97.19 68 ASN A CA 1
ATOM 537 C C . ASN A 1 68 ? 1.330 -5.456 9.533 1.00 97.19 68 ASN A C 1
ATOM 539 O O . ASN A 1 68 ? 2.170 -6.025 10.228 1.00 97.19 68 ASN A O 1
ATOM 543 N N . LYS A 1 69 ? 0.423 -6.115 8.801 1.00 95.81 69 LYS A N 1
ATOM 544 C CA . LYS A 1 69 ? 0.376 -7.580 8.661 1.00 95.81 69 LYS A CA 1
ATOM 545 C C . LYS A 1 69 ? 1.227 -8.107 7.498 1.00 95.81 69 LYS A C 1
ATOM 547 O O . LYS A 1 69 ? 1.466 -9.311 7.456 1.00 95.81 69 LYS A O 1
ATOM 552 N N . LEU A 1 70 ? 1.631 -7.235 6.567 1.00 91.75 70 LEU A N 1
ATOM 553 C CA . LEU A 1 70 ? 2.548 -7.551 5.461 1.00 91.75 70 LEU A CA 1
ATOM 554 C C . LEU A 1 70 ? 3.976 -7.720 5.973 1.00 91.75 70 LEU A C 1
ATOM 556 O O . LEU A 1 70 ? 4.643 -8.685 5.553 1.00 91.75 70 LEU A O 1
#

Nearest PDB structures (foldseek):
  3p0l-assembly3_C  TM=4.381E-01  e=6.569E-01  Homo sapiens
  9c3c-assembly1_n  TM=3.313E-01  e=8.555E-01  Oryctolagus cuniculus
  3to3-assembly1_B  TM=3.926E-01  e=1.451E+00  Bacillus anthracis str. Sterne
  8tla-assembly1_A  TM=3.557E-01  e=3.204E+00  Homo sapiens
  3cz8-assembly1_B  TM=2.778E-01  e=2.628E+00  Bacillus subtilis subsp. subtilis str. 168

Secondary structure (DSSP, 8-state):
--HHHHHHHHHHHHHHHHHHHH--TTEEEEEETTEEEEEEEEE-TTS-EEEEE-S--B-HHHHHHHHHH-

Foldseek 3Di:
DDPLVVLVVLLVVLQVVLCVVVVQPQWDWDDDPQWIFIWGWDADPVRDIDTGTPDDTHHSVVSSVVSNVD